Protein AF-A0A4Q3B0E2-F1 (afdb_monomer_lite)

pLDDT: mean 82.71, std 13.84, range [44.31, 96.38]

Radius of gyration: 13.56 Å; chains: 1; bounding box: 39×28×31 Å

Foldseek 3Di:
DKDKQNHDDFDDDPQADEDDDDDFAKIWMWDDDPPDDPPPPTAIDIDGGDPPDDWDKDWDWDDDPVDIDIHIDTDDPVVCVVRVVRGYYDHPGPD

Sequence (95 aa):
NIFIDDVMICKINEGKFVVREIPPGIHYVSVQSMGKKSSDKIDKTYIEMEAGKTYYVQTVVKFGEFFNYVRCREVTNNTAKLLLPKLREDKSCLE

Secondary structure (DSSP, 8-state):
-EEETTEEEE---TTEE------SEEEEEEE--TTS-TTS---EEEEEEPTT---EEEEEEE--SS--EEEEEEE-HHHHHHHGGGSEE-TTTT-

Structure (mmCIF, N/CA/C/O backbone):
data_AF-A0A4Q3B0E2-F1
#
_entry.id   AF-A0A4Q3B0E2-F1
#
loop_
_atom_site.group_PDB
_atom_site.id
_atom_site.type_symbol
_atom_site.label_atom_id
_atom_site.label_alt_id
_atom_site.label_comp_id
_atom_site.label_asym_id
_atom_site.label_entity_id
_atom_site.label_seq_id
_atom_site.pdbx_PDB_ins_code
_atom_site.Cartn_x
_atom_site.Cartn_y
_atom_site.Cartn_z
_atom_site.occupancy
_atom_site.B_iso_or_equiv
_atom_site.auth_seq_id
_atom_site.auth_comp_id
_atom_site.auth_asym_id
_atom_site.auth_atom_id
_atom_site.pdbx_PDB_model_num
ATOM 1 N N . ASN A 1 1 ? 5.175 4.001 -11.613 1.00 85.81 1 ASN A N 1
ATOM 2 C CA . ASN A 1 1 ? 3.929 3.259 -11.880 1.00 85.81 1 ASN A CA 1
ATOM 3 C C . ASN A 1 1 ? 3.732 2.228 -10.791 1.00 85.81 1 ASN A C 1
ATOM 5 O O . ASN A 1 1 ? 4.692 1.545 -10.457 1.00 85.81 1 ASN A O 1
ATOM 9 N N . ILE A 1 2 ? 2.536 2.190 -10.215 1.00 88.12 2 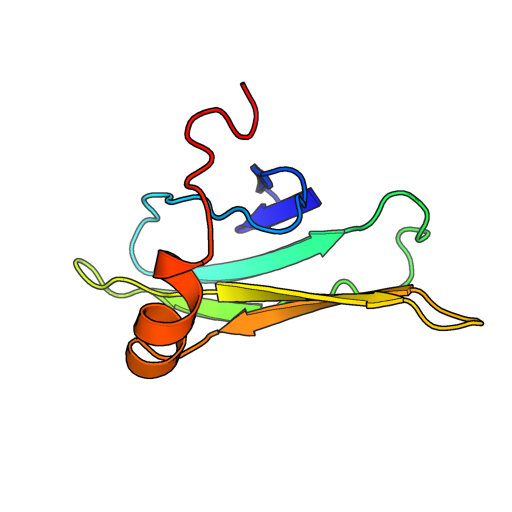ILE A N 1
ATOM 10 C CA . ILE A 1 2 ? 2.088 1.231 -9.204 1.00 88.12 2 ILE A CA 1
ATOM 11 C C . ILE A 1 2 ? 1.178 0.227 -9.913 1.00 88.12 2 ILE A C 1
ATOM 13 O O . ILE A 1 2 ? 0.318 0.635 -10.699 1.00 88.12 2 ILE A O 1
ATOM 17 N N . PHE A 1 3 ? 1.374 -1.056 -9.630 1.00 89.12 3 PHE A N 1
ATOM 18 C CA . PHE A 1 3 ? 0.634 -2.165 -10.216 1.00 89.12 3 PHE A CA 1
ATOM 19 C C . PHE A 1 3 ? 0.081 -3.077 -9.123 1.00 89.12 3 PHE A C 1
ATOM 21 O O . PHE A 1 3 ? 0.736 -3.262 -8.095 1.00 89.12 3 PHE A O 1
ATOM 28 N N . ILE A 1 4 ? -1.080 -3.672 -9.379 1.00 90.88 4 ILE A N 1
ATOM 29 C CA . ILE A 1 4 ? -1.637 -4.798 -8.624 1.00 90.88 4 ILE A CA 1
ATOM 30 C C . ILE A 1 4 ? -1.869 -5.918 -9.633 1.00 90.88 4 ILE A C 1
ATOM 32 O O . ILE A 1 4 ? -2.515 -5.679 -10.648 1.00 90.88 4 ILE A O 1
ATOM 36 N N . ASP A 1 5 ? -1.295 -7.095 -9.394 1.00 91.56 5 ASP A N 1
ATOM 37 C CA . ASP A 1 5 ? -1.379 -8.252 -10.300 1.00 91.56 5 ASP A CA 1
ATOM 38 C C . ASP A 1 5 ? -1.036 -7.922 -11.763 1.00 91.56 5 ASP A C 1
ATOM 40 O O . ASP A 1 5 ? -1.765 -8.254 -12.692 1.00 91.56 5 ASP A O 1
ATOM 44 N N . ASP A 1 6 ? 0.072 -7.202 -11.956 1.00 88.81 6 ASP A N 1
ATOM 45 C CA . ASP A 1 6 ? 0.546 -6.676 -13.246 1.00 88.81 6 ASP A CA 1
ATOM 46 C C . ASP A 1 6 ? -0.394 -5.657 -13.936 1.00 88.81 6 ASP A C 1
ATOM 48 O O . ASP A 1 6 ? -0.048 -5.102 -14.982 1.00 88.81 6 ASP A O 1
ATOM 52 N N . VAL A 1 7 ? -1.525 -5.297 -13.322 1.00 89.19 7 VAL A N 1
ATOM 53 C CA . VAL A 1 7 ? -2.423 -4.234 -13.792 1.00 89.19 7 VAL A CA 1
ATOM 54 C C . VAL A 1 7 ? -1.991 -2.896 -13.206 1.00 89.19 7 VAL A C 1
ATOM 56 O O . VAL A 1 7 ? -1.893 -2.727 -11.992 1.00 89.19 7 VAL A O 1
ATOM 59 N N . MET A 1 8 ? -1.727 -1.910 -14.065 1.00 87.88 8 MET A N 1
ATOM 60 C CA . MET A 1 8 ? -1.366 -0.562 -13.625 1.00 87.88 8 MET A CA 1
ATOM 61 C C . MET A 1 8 ? -2.567 0.104 -12.945 1.00 87.88 8 MET A C 1
ATOM 63 O O . MET A 1 8 ? -3.616 0.237 -13.564 1.00 87.88 8 MET A O 1
ATOM 67 N N . ILE A 1 9 ? -2.401 0.561 -11.698 1.00 88.31 9 ILE A N 1
ATOM 68 C CA . ILE A 1 9 ? -3.485 1.186 -10.911 1.00 88.31 9 ILE A CA 1
ATOM 69 C C . ILE A 1 9 ? -3.294 2.682 -10.647 1.00 88.31 9 ILE A C 1
ATOM 71 O O . ILE A 1 9 ? -4.274 3.381 -10.375 1.00 88.31 9 ILE A O 1
ATOM 75 N N . CYS A 1 10 ? -2.048 3.170 -10.705 1.00 88.94 10 CYS A N 1
ATOM 76 C CA . CYS A 1 10 ? -1.710 4.579 -10.503 1.00 88.94 10 CYS A CA 1
ATOM 77 C C . CYS A 1 10 ? -0.277 4.903 -10.969 1.00 88.94 10 CYS A C 1
ATOM 79 O O . CYS A 1 10 ? 0.620 4.053 -10.959 1.00 88.94 10 CYS A O 1
ATOM 81 N N . LYS A 1 11 ? -0.018 6.151 -11.370 1.00 86.31 11 LYS A N 1
ATOM 82 C CA . LYS A 1 11 ? 1.352 6.673 -11.519 1.00 86.31 11 LYS A CA 1
ATOM 83 C C . LYS A 1 11 ? 1.884 7.059 -10.136 1.00 86.31 11 LYS A C 1
ATOM 85 O O . LYS A 1 11 ? 1.139 7.546 -9.299 1.00 86.31 11 LYS A O 1
ATOM 90 N N . ILE A 1 12 ? 3.176 6.836 -9.889 1.00 81.12 12 ILE A N 1
ATOM 91 C CA . ILE A 1 12 ? 3.777 7.228 -8.604 1.00 81.12 12 ILE A CA 1
ATOM 92 C C . ILE A 1 12 ? 3.756 8.754 -8.535 1.00 81.12 12 ILE A C 1
ATOM 94 O O . ILE A 1 12 ? 4.268 9.406 -9.443 1.00 81.12 12 ILE A O 1
ATOM 98 N N . ASN A 1 13 ? 3.167 9.297 -7.474 1.00 81.38 13 ASN A N 1
ATOM 99 C CA . ASN A 1 13 ? 3.102 10.726 -7.217 1.00 81.38 13 ASN A CA 1
ATOM 100 C C . ASN A 1 13 ? 3.345 10.971 -5.725 1.00 81.38 13 ASN A C 1
ATOM 102 O O . ASN A 1 13 ? 2.757 10.297 -4.879 1.00 81.38 13 ASN A O 1
ATOM 106 N N . GLU A 1 14 ? 4.251 11.889 -5.409 1.00 82.81 14 GLU A N 1
ATOM 107 C CA . GLU A 1 14 ? 4.598 12.207 -4.028 1.00 82.81 14 GLU A CA 1
ATOM 108 C C . GLU A 1 14 ? 3.455 12.959 -3.337 1.00 82.81 14 GLU A C 1
ATOM 110 O O . GLU A 1 14 ? 2.728 13.732 -3.958 1.00 82.81 14 GLU A O 1
ATOM 115 N N . GLY A 1 15 ? 3.271 12.715 -2.036 1.00 87.44 15 GLY A N 1
ATOM 116 C CA . GLY A 1 15 ? 2.253 13.413 -1.248 1.00 87.44 15 GLY A CA 1
ATOM 117 C C . GLY A 1 15 ? 0.813 13.017 -1.589 1.00 87.44 15 GLY A C 1
ATOM 118 O O . GLY A 1 15 ? -0.126 13.672 -1.132 1.00 87.44 15 GLY A O 1
ATOM 119 N N . LYS A 1 16 ? 0.616 11.953 -2.375 1.00 91.06 16 LYS A N 1
ATOM 120 C CA . LYS A 1 16 ? -0.704 11.477 -2.783 1.00 91.06 16 LYS A CA 1
ATOM 121 C C . LYS A 1 16 ? -0.958 10.028 -2.391 1.00 91.06 16 LYS A C 1
ATOM 123 O O . LYS A 1 16 ? -0.027 9.245 -2.214 1.00 91.06 16 LYS A O 1
ATOM 128 N N . PHE A 1 17 ? -2.233 9.674 -2.286 1.00 91.88 17 PHE A N 1
ATOM 129 C CA .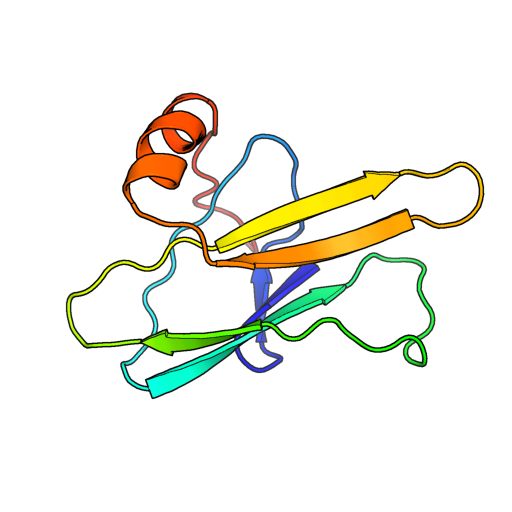 PHE A 1 17 ? -2.685 8.293 -2.138 1.00 91.88 17 PHE A CA 1
ATOM 130 C C . PHE A 1 17 ? -3.859 8.005 -3.072 1.00 91.88 17 PHE A C 1
ATOM 132 O O . PHE A 1 17 ? -4.533 8.922 -3.531 1.00 91.88 17 PHE A O 1
ATOM 139 N N . VAL A 1 18 ? -4.105 6.726 -3.341 1.00 91.44 18 VAL A N 1
ATOM 140 C CA . VAL A 1 18 ? -5.240 6.250 -4.137 1.00 91.44 18 VAL A CA 1
ATOM 141 C C . VAL A 1 18 ? -5.942 5.132 -3.377 1.00 91.44 18 VAL A C 1
ATOM 143 O O . VAL A 1 18 ? -5.288 4.354 -2.680 1.00 91.44 18 VAL A O 1
ATOM 146 N N . VAL A 1 19 ? -7.263 5.059 -3.512 1.00 91.69 19 VAL A N 1
ATOM 147 C CA . VAL A 1 19 ? -8.088 3.979 -2.965 1.00 91.69 19 VAL A CA 1
ATOM 148 C C . VAL A 1 19 ? -8.620 3.144 -4.125 1.00 91.69 19 VAL A C 1
ATOM 150 O O . VAL A 1 19 ? -9.065 3.686 -5.139 1.00 91.69 19 VAL A O 1
ATOM 153 N N . ARG A 1 20 ? -8.538 1.819 -3.994 1.00 89.75 20 ARG A N 1
ATOM 154 C CA . ARG A 1 20 ? -9.067 0.853 -4.959 1.00 89.75 20 ARG A CA 1
ATOM 155 C C . ARG A 1 20 ? -9.784 -0.258 -4.212 1.00 89.75 20 ARG A C 1
ATOM 157 O O . ARG A 1 20 ? -9.286 -0.731 -3.193 1.00 89.75 20 ARG A O 1
ATOM 164 N N . GLU A 1 21 ? -10.929 -0.662 -4.739 1.00 91.69 21 GLU A N 1
ATOM 165 C CA . GLU A 1 21 ? -11.607 -1.880 -4.315 1.00 91.69 21 GLU A CA 1
ATOM 166 C C . GLU A 1 21 ? -10.958 -3.064 -5.025 1.00 91.69 21 GLU A C 1
ATOM 168 O O . GLU A 1 21 ? -10.791 -3.046 -6.245 1.00 91.69 21 GLU A O 1
ATOM 173 N N . ILE A 1 22 ? -10.557 -4.068 -4.251 1.00 91.31 22 ILE A N 1
ATOM 174 C CA . ILE A 1 22 ? -9.873 -5.268 -4.732 1.00 91.31 22 ILE A CA 1
ATOM 175 C C . ILE A 1 22 ? -10.656 -6.472 -4.190 1.00 91.31 22 ILE A C 1
ATOM 177 O O . ILE A 1 22 ? -11.082 -6.429 -3.029 1.00 91.31 22 ILE A O 1
ATOM 181 N N . PRO A 1 23 ? -10.909 -7.515 -5.003 1.00 94.06 23 PRO A N 1
ATOM 182 C CA . PRO A 1 23 ? -11.568 -8.722 -4.520 1.00 94.06 23 PRO A CA 1
ATOM 183 C C . PRO A 1 23 ? -10.760 -9.385 -3.390 1.00 94.06 23 PRO A C 1
ATOM 185 O O . PRO A 1 23 ? -9.556 -9.171 -3.279 1.00 94.06 23 PRO A O 1
ATOM 188 N N . PRO A 1 24 ? -11.403 -10.191 -2.529 1.00 96.12 24 PRO A N 1
ATOM 189 C CA . PRO A 1 24 ? -10.673 -10.978 -1.548 1.00 96.12 24 PRO A CA 1
ATOM 190 C C . PRO A 1 24 ? -9.797 -12.027 -2.245 1.00 96.12 24 PRO A C 1
ATOM 192 O O . PRO A 1 24 ? -10.216 -12.645 -3.227 1.00 96.12 24 PRO A O 1
ATOM 195 N N . GLY A 1 25 ? -8.603 -12.260 -1.707 1.00 96.38 25 GLY A N 1
ATOM 196 C CA . GLY A 1 25 ? -7.621 -13.170 -2.287 1.00 96.38 25 GLY A CA 1
ATOM 197 C C . GLY A 1 25 ? -6.179 -12.731 -2.054 1.00 96.38 25 GLY A C 1
ATOM 198 O O . GLY A 1 25 ? -5.904 -11.718 -1.411 1.00 96.38 25 GLY A O 1
ATOM 199 N N . ILE A 1 26 ? -5.240 -13.520 -2.575 1.00 95.94 26 ILE A N 1
ATOM 200 C CA . ILE A 1 26 ? -3.817 -13.177 -2.555 1.00 95.94 26 ILE A CA 1
ATOM 201 C C . ILE A 1 26 ? -3.525 -12.309 -3.773 1.00 95.94 26 ILE A C 1
ATOM 203 O O . ILE A 1 26 ? -3.621 -12.773 -4.907 1.00 95.94 26 ILE A O 1
ATOM 207 N N . HIS A 1 27 ? -3.107 -11.079 -3.511 1.00 94.62 27 HIS A N 1
ATOM 208 C CA . HIS A 1 27 ? -2.709 -10.112 -4.524 1.00 94.62 27 HIS A CA 1
ATOM 209 C C . HIS A 1 27 ? -1.255 -9.718 -4.305 1.00 94.62 27 HIS A C 1
ATOM 211 O O . HIS A 1 27 ? -0.748 -9.784 -3.181 1.00 94.62 27 HIS A O 1
ATOM 217 N N . TYR A 1 28 ? -0.566 -9.271 -5.352 1.00 91.81 28 TYR A N 1
ATOM 218 C CA . TYR A 1 28 ? 0.735 -8.630 -5.175 1.00 91.81 28 TYR A CA 1
ATOM 219 C C . TYR A 1 28 ? 0.744 -7.214 -5.721 1.00 91.81 28 TYR A C 1
ATOM 221 O O . TYR A 1 28 ? 0.269 -6.924 -6.818 1.00 91.81 28 TYR A O 1
ATOM 229 N N . VAL A 1 29 ? 1.363 -6.328 -4.950 1.00 90.38 29 VAL A N 1
ATOM 230 C CA . VAL A 1 29 ? 1.615 -4.950 -5.350 1.00 90.38 29 VAL A CA 1
ATOM 231 C C . VAL A 1 29 ? 3.049 -4.844 -5.834 1.00 90.38 29 VAL A C 1
ATOM 233 O O . VAL A 1 29 ? 3.971 -5.349 -5.192 1.00 90.38 29 VAL A O 1
ATOM 236 N N . SER A 1 30 ? 3.254 -4.166 -6.957 1.00 87.81 30 SER A N 1
ATOM 237 C CA . SER A 1 30 ? 4.590 -3.884 -7.469 1.00 87.81 30 SER A CA 1
ATOM 238 C C . SER A 1 30 ? 4.722 -2.462 -7.991 1.00 87.81 30 SER A C 1
ATOM 240 O O . SER A 1 30 ? 3.742 -1.771 -8.278 1.00 87.81 30 SER A O 1
ATOM 242 N N . VAL A 1 31 ? 5.963 -1.999 -8.086 1.00 85.00 31 VAL A N 1
ATOM 243 C CA . VAL A 1 31 ? 6.301 -0.639 -8.503 1.00 85.00 31 VAL A CA 1
ATOM 244 C C . VAL A 1 31 ? 7.400 -0.661 -9.545 1.00 85.00 31 VAL A C 1
ATOM 246 O O . VAL A 1 31 ? 8.411 -1.340 -9.396 1.00 85.00 31 VAL A O 1
ATOM 249 N N . GLN A 1 32 ? 7.214 0.135 -10.594 1.00 78.88 32 GLN A N 1
ATOM 250 C CA . GLN A 1 32 ? 8.212 0.337 -11.640 1.00 78.88 32 GLN A CA 1
ATOM 251 C C . GLN A 1 32 ? 8.470 1.834 -11.825 1.00 78.88 32 GLN A C 1
ATOM 253 O O . GLN A 1 32 ? 7.529 2.622 -11.983 1.00 78.88 32 GLN A O 1
ATOM 258 N N . SER A 1 33 ? 9.740 2.244 -11.815 1.00 69.44 33 SER A N 1
ATOM 259 C CA . SER A 1 33 ? 10.159 3.595 -12.205 1.00 69.44 33 SER A CA 1
ATOM 260 C C . SER A 1 33 ? 10.588 3.605 -13.672 1.00 69.44 33 SER A C 1
ATOM 262 O O . SER A 1 33 ? 11.377 2.749 -14.075 1.00 69.44 33 SER A O 1
ATOM 264 N N . MET A 1 34 ? 10.134 4.593 -14.450 1.00 58.47 34 MET A N 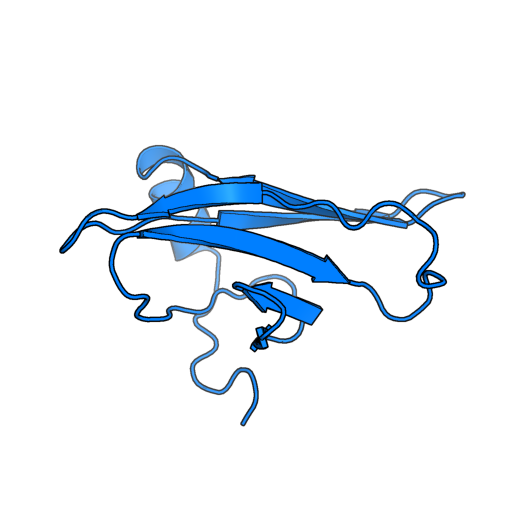1
ATOM 265 C CA . MET A 1 34 ? 10.658 4.862 -15.796 1.00 58.47 34 MET A CA 1
ATOM 266 C C . MET A 1 34 ? 12.184 5.023 -15.723 1.00 58.47 34 MET A C 1
ATOM 268 O O . MET A 1 34 ? 12.666 5.965 -15.103 1.00 58.47 34 MET A O 1
ATOM 272 N N . GLY A 1 35 ? 12.934 4.082 -16.302 1.00 54.12 35 GLY A N 1
ATOM 273 C CA . GLY A 1 35 ? 14.401 4.126 -16.368 1.00 54.12 35 GLY A CA 1
ATOM 274 C C . GLY A 1 35 ? 15.118 2.856 -15.903 1.00 54.12 35 GLY A C 1
ATOM 275 O O . GLY A 1 35 ? 16.266 2.650 -16.287 1.00 54.12 35 GLY A O 1
ATOM 276 N N . LYS A 1 36 ? 14.466 1.964 -15.143 1.00 53.09 36 LYS A N 1
ATOM 277 C CA . LYS A 1 36 ? 15.036 0.636 -14.862 1.00 53.09 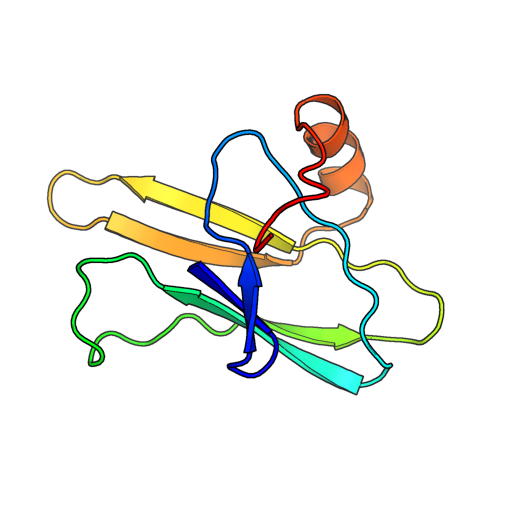36 LYS A CA 1
ATOM 278 C C . LYS A 1 36 ? 14.703 -0.326 -15.995 1.00 53.09 36 LYS A C 1
ATOM 280 O O . LYS A 1 36 ? 13.533 -0.520 -16.314 1.00 53.09 36 LYS A O 1
ATOM 285 N N . LYS A 1 37 ? 15.738 -0.919 -16.603 1.00 44.31 37 LYS A N 1
ATOM 286 C CA . LYS A 1 37 ? 15.582 -2.069 -17.502 1.00 44.31 37 LYS A CA 1
ATOM 287 C C . LYS A 1 37 ? 14.830 -3.168 -16.749 1.00 44.31 37 LYS A C 1
ATOM 289 O O . LYS A 1 37 ? 15.097 -3.415 -15.577 1.00 44.31 37 LYS A O 1
ATOM 294 N N . SER A 1 38 ? 13.929 -3.835 -17.457 1.00 46.94 38 SER A N 1
ATOM 295 C CA . SER A 1 38 ? 13.061 -4.940 -17.026 1.00 46.94 38 SER A CA 1
ATOM 296 C C . SER A 1 38 ? 13.766 -6.157 -16.393 1.00 46.94 38 SER A C 1
ATOM 298 O O . SER A 1 38 ? 13.102 -7.138 -16.075 1.00 46.94 38 SER A O 1
ATOM 300 N N . SER A 1 39 ? 15.089 -6.118 -16.202 1.00 45.66 39 SER A N 1
ATOM 301 C CA . SER A 1 39 ? 15.911 -7.185 -15.622 1.00 45.66 39 SER A CA 1
ATOM 302 C C . SER A 1 39 ? 16.185 -7.039 -14.120 1.00 45.66 39 SER A C 1
ATOM 304 O O . SER A 1 39 ? 16.624 -8.005 -13.500 1.00 45.66 39 SER A O 1
ATOM 306 N N . ASP A 1 40 ? 15.949 -5.870 -13.517 1.00 50.59 40 ASP A N 1
ATOM 307 C CA . ASP A 1 40 ? 16.102 -5.704 -12.068 1.00 50.59 40 ASP A CA 1
ATOM 308 C C . ASP A 1 40 ? 14.838 -6.192 -11.362 1.00 50.59 40 ASP A C 1
ATOM 310 O O . ASP A 1 40 ? 13.751 -5.684 -11.631 1.00 50.59 40 ASP A O 1
ATOM 314 N N . LYS A 1 41 ? 14.990 -7.181 -10.467 1.00 57.00 41 LYS A N 1
ATOM 315 C CA . LYS A 1 41 ? 13.933 -7.761 -9.618 1.00 57.00 41 LYS A CA 1
ATOM 316 C C . LYS A 1 41 ? 12.868 -6.720 -9.257 1.00 57.00 41 LYS A C 1
ATOM 318 O O . LYS A 1 41 ? 13.105 -5.84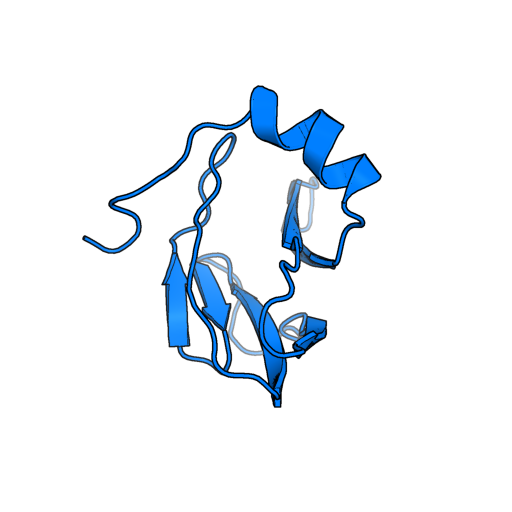7 -8.422 1.00 57.00 41 LYS A O 1
ATOM 323 N N . ILE A 1 42 ? 11.702 -6.832 -9.891 1.00 65.75 42 ILE A N 1
ATOM 324 C CA . ILE A 1 42 ? 10.519 -6.062 -9.522 1.00 65.75 42 ILE A CA 1
ATOM 325 C C . ILE A 1 42 ? 10.172 -6.472 -8.092 1.00 65.75 42 ILE A C 1
ATOM 327 O O . ILE A 1 42 ? 9.919 -7.649 -7.832 1.00 65.75 42 ILE A O 1
ATOM 331 N N . ASP A 1 43 ? 10.213 -5.515 -7.167 1.00 73.94 43 ASP A N 1
ATOM 332 C CA . ASP A 1 43 ? 9.849 -5.760 -5.776 1.00 73.94 43 ASP A CA 1
ATOM 333 C C . ASP A 1 43 ? 8.337 -6.018 -5.717 1.00 73.94 43 ASP A C 1
ATOM 335 O O . ASP A 1 43 ? 7.539 -5.132 -6.047 1.00 73.94 43 ASP A O 1
ATOM 339 N N . LYS A 1 44 ? 7.965 -7.264 -5.403 1.00 85.88 44 LYS A N 1
ATOM 340 C CA . LYS A 1 44 ? 6.577 -7.722 -5.286 1.00 85.88 44 LYS A CA 1
ATOM 341 C C . LYS A 1 44 ? 6.250 -7.907 -3.811 1.00 85.88 44 LYS A C 1
ATOM 343 O O . LYS A 1 44 ? 6.862 -8.733 -3.135 1.00 85.88 44 LYS A O 1
ATOM 348 N N . THR A 1 45 ? 5.243 -7.184 -3.344 1.00 87.69 45 THR A N 1
ATOM 349 C CA . THR A 1 45 ? 4.712 -7.301 -1.985 1.00 87.69 45 THR A CA 1
ATOM 350 C C . THR A 1 45 ? 3.396 -8.055 -2.051 1.00 87.69 45 THR A C 1
ATOM 352 O O . THR A 1 45 ? 2.418 -7.518 -2.565 1.00 87.69 45 THR A O 1
ATOM 355 N N . TYR A 1 46 ? 3.384 -9.294 -1.566 1.00 91.62 46 TYR A N 1
ATOM 356 C CA . TYR A 1 46 ? 2.178 -10.121 -1.505 1.00 91.62 46 TYR A CA 1
ATOM 357 C C . TYR A 1 46 ? 1.348 -9.745 -0.283 1.00 91.62 46 TYR A C 1
ATOM 359 O O . TYR A 1 46 ? 1.898 -9.571 0.804 1.00 91.62 46 TYR A O 1
ATOM 367 N N . ILE A 1 47 ? 0.040 -9.615 -0.478 1.00 92.19 47 ILE A N 1
ATOM 368 C CA . ILE A 1 47 ? -0.929 -9.242 0.547 1.00 92.19 47 ILE A CA 1
ATOM 369 C C . ILE A 1 47 ? -2.130 -10.168 0.390 1.00 92.19 47 ILE A C 1
ATOM 371 O O . ILE A 1 47 ? -2.707 -10.273 -0.692 1.00 92.19 47 ILE A O 1
ATOM 375 N N . GLU A 1 48 ? -2.498 -10.842 1.473 1.00 94.94 48 GLU A N 1
ATOM 376 C CA . GLU A 1 48 ? -3.739 -11.604 1.553 1.00 94.94 48 GLU A CA 1
ATOM 377 C C . GLU A 1 48 ? -4.863 -10.662 1.987 1.00 94.94 48 GLU A C 1
ATOM 379 O O . GLU A 1 48 ? -4.873 -10.158 3.112 1.00 94.94 48 GLU A O 1
ATOM 384 N N . MET A 1 49 ? -5.777 -10.375 1.063 1.00 93.50 49 MET A N 1
ATOM 385 C CA . MET A 1 49 ? -6.883 -9.454 1.275 1.00 93.50 49 MET A CA 1
ATOM 386 C C . MET A 1 49 ? -8.140 -10.209 1.698 1.00 93.50 49 MET A C 1
ATOM 388 O O . MET A 1 49 ? -8.665 -11.043 0.962 1.00 93.50 49 MET A O 1
ATOM 392 N N . GLU A 1 50 ? -8.653 -9.882 2.879 1.00 94.44 50 GLU A N 1
ATOM 393 C CA . GLU A 1 50 ? -9.924 -10.393 3.385 1.00 94.44 50 GLU A CA 1
ATOM 394 C C . GLU A 1 50 ? -11.089 -9.458 3.031 1.00 94.44 50 GLU A C 1
ATOM 396 O O . GLU A 1 50 ? -10.952 -8.230 2.993 1.00 94.44 50 GLU A O 1
ATOM 401 N N . ALA A 1 51 ? -12.274 -10.038 2.827 1.00 92.94 51 ALA A N 1
ATOM 402 C CA . ALA A 1 51 ? -13.478 -9.285 2.496 1.00 92.94 51 ALA A CA 1
ATOM 403 C C . ALA A 1 51 ? -13.840 -8.274 3.601 1.00 92.94 51 ALA A C 1
ATOM 405 O O . ALA A 1 51 ? -13.862 -8.600 4.788 1.00 92.94 51 ALA A O 1
ATOM 406 N N . GLY A 1 52 ? -14.145 -7.037 3.200 1.00 92.88 52 GLY A N 1
ATOM 407 C CA . GLY A 1 52 ? -14.548 -5.965 4.115 1.00 92.88 52 GLY A CA 1
ATOM 408 C C . GLY A 1 52 ? -13.413 -5.355 4.948 1.00 92.88 52 GLY A C 1
ATOM 409 O O . GLY A 1 52 ? -13.681 -4.473 5.764 1.00 92.88 52 GLY A O 1
ATOM 410 N N . LYS A 1 53 ? -12.156 -5.781 4.757 1.00 93.12 53 LYS A N 1
ATOM 411 C CA . LYS A 1 53 ? -10.988 -5.166 5.403 1.00 93.12 53 LYS A CA 1
ATOM 412 C C . LYS A 1 53 ? -10.316 -4.135 4.499 1.00 93.12 53 LYS A C 1
ATOM 414 O O . LYS A 1 53 ? -10.398 -4.189 3.277 1.00 93.12 53 LYS A O 1
ATOM 419 N N . THR A 1 54 ? -9.631 -3.178 5.122 1.00 93.81 54 THR A N 1
ATOM 420 C CA . THR A 1 54 ? -8.820 -2.170 4.430 1.00 93.81 54 THR A CA 1
ATOM 421 C C . THR A 1 54 ? -7.347 -2.441 4.680 1.00 93.81 54 THR A C 1
ATOM 423 O O . THR A 1 54 ? -6.908 -2.493 5.830 1.00 93.81 54 THR A O 1
ATOM 426 N N . TYR A 1 55 ? -6.588 -2.555 3.595 1.00 93.94 55 TYR A N 1
ATOM 427 C CA . TYR A 1 55 ? -5.143 -2.739 3.618 1.00 93.94 55 TYR A CA 1
ATOM 428 C C . TYR A 1 55 ? -4.463 -1.460 3.147 1.00 93.94 55 TYR A C 1
ATOM 430 O O . TYR A 1 55 ? -4.936 -0.787 2.230 1.00 93.94 55 TYR A O 1
ATOM 438 N N . TYR A 1 56 ? -3.346 -1.116 3.783 1.00 93.62 56 TYR A N 1
ATOM 439 C CA . TYR A 1 56 ? -2.601 0.096 3.473 1.00 93.62 56 TYR A CA 1
ATOM 440 C C . TYR A 1 56 ? -1.226 -0.279 2.950 1.00 93.62 56 TYR A C 1
ATOM 442 O O . TYR A 1 56 ? -0.473 -0.998 3.603 1.00 93.62 56 TYR A O 1
ATOM 450 N N . VAL A 1 57 ? -0.875 0.247 1.782 1.00 91.44 57 VAL A N 1
ATOM 451 C CA . VAL A 1 57 ? 0.423 -0.006 1.157 1.00 91.44 57 VAL A CA 1
ATOM 452 C C . VAL A 1 57 ? 1.129 1.318 0.949 1.00 91.44 57 VAL A C 1
ATOM 454 O O . VAL A 1 57 ? 0.638 2.207 0.257 1.00 91.44 57 VAL A O 1
ATOM 457 N N . GLN A 1 58 ? 2.299 1.455 1.562 1.00 90.56 58 GLN A N 1
ATOM 458 C CA . GLN A 1 58 ? 3.160 2.609 1.385 1.00 90.56 58 GLN A CA 1
ATOM 459 C C . GLN A 1 58 ? 4.153 2.343 0.256 1.00 90.56 58 GLN A C 1
ATOM 461 O O . GLN A 1 58 ? 4.883 1.350 0.270 1.00 90.56 58 GLN A O 1
ATOM 466 N N . THR A 1 59 ? 4.230 3.277 -0.691 1.00 86.62 59 THR A N 1
ATOM 467 C CA . THR A 1 59 ? 5.330 3.321 -1.657 1.00 86.62 59 THR A CA 1
ATOM 468 C C . THR A 1 59 ? 6.461 4.159 -1.075 1.00 86.62 59 THR A C 1
ATOM 470 O O . THR A 1 59 ? 6.263 5.323 -0.730 1.00 86.62 59 THR A O 1
ATOM 473 N N . VAL A 1 60 ? 7.652 3.575 -0.965 1.00 82.38 60 VAL A N 1
ATOM 474 C CA . VAL A 1 60 ? 8.859 4.271 -0.512 1.00 82.38 60 VAL A CA 1
ATOM 475 C C . VAL A 1 60 ? 9.790 4.434 -1.701 1.00 82.38 60 VAL A C 1
ATOM 477 O O . VAL A 1 60 ? 10.284 3.452 -2.257 1.00 82.38 60 VAL A O 1
ATOM 480 N N . VAL A 1 61 ? 10.036 5.687 -2.076 1.00 75.44 61 VAL A N 1
ATOM 481 C CA . VAL A 1 61 ? 11.025 6.064 -3.085 1.00 75.44 61 VAL A CA 1
ATOM 482 C C . VAL A 1 61 ? 12.275 6.528 -2.348 1.00 75.44 61 VAL A C 1
ATOM 484 O O . VAL A 1 61 ? 12.204 7.449 -1.537 1.00 75.44 61 VAL A O 1
ATOM 487 N N . LYS A 1 62 ? 13.422 5.896 -2.604 1.00 72.06 62 LYS A N 1
ATOM 488 C CA . LYS A 1 62 ? 14.721 6.423 -2.179 1.00 72.06 62 LYS A CA 1
ATOM 489 C C . LYS A 1 62 ? 15.535 6.805 -3.400 1.00 72.06 62 LYS A C 1
ATOM 491 O O . LYS A 1 62 ? 15.812 5.957 -4.251 1.00 72.06 62 LYS A O 1
ATOM 496 N N . PHE A 1 63 ? 15.925 8.072 -3.439 1.00 68.00 63 PHE A N 1
ATOM 497 C CA . PHE A 1 63 ? 16.905 8.588 -4.377 1.00 68.00 63 PHE A CA 1
ATOM 498 C C . PHE A 1 63 ? 18.282 8.487 -3.720 1.00 68.00 63 PHE A C 1
ATOM 500 O O . PHE A 1 63 ? 18.491 9.033 -2.639 1.00 68.00 63 PHE A O 1
ATOM 507 N N . GLY A 1 64 ? 19.186 7.719 -4.319 1.00 63.34 64 GLY A N 1
ATOM 508 C CA . GLY A 1 64 ? 20.591 7.650 -3.916 1.00 63.34 64 GLY A CA 1
ATOM 509 C C . GLY A 1 64 ? 21.482 8.147 -5.050 1.00 63.34 64 GLY A C 1
ATOM 510 O O . GLY A 1 64 ? 21.057 8.116 -6.201 1.00 63.34 64 GLY A O 1
ATOM 511 N N . GLU A 1 65 ? 22.720 8.544 -4.741 1.00 55.69 65 GLU A N 1
ATOM 512 C CA . GLU A 1 65 ? 23.696 9.036 -5.737 1.00 55.69 65 GLU A CA 1
ATOM 513 C C . GLU A 1 65 ? 23.942 8.061 -6.903 1.00 55.69 65 GLU A C 1
ATOM 515 O O . GLU A 1 65 ? 24.239 8.500 -8.008 1.00 55.69 65 GLU A O 1
ATOM 520 N N . PHE A 1 66 ? 23.767 6.751 -6.686 1.00 54.25 66 PHE A N 1
ATOM 521 C CA . PHE A 1 66 ? 24.040 5.718 -7.697 1.00 54.25 66 PHE A CA 1
ATOM 522 C C . PHE A 1 66 ? 22.816 4.898 -8.121 1.00 54.25 66 PHE A C 1
ATOM 524 O O . PHE A 1 66 ? 22.766 4.413 -9.249 1.00 54.25 66 PHE A O 1
ATOM 531 N N . PHE A 1 67 ? 21.814 4.732 -7.249 1.00 57.22 67 PHE A N 1
ATOM 532 C CA . PHE A 1 67 ? 20.626 3.935 -7.555 1.00 57.22 67 PHE A CA 1
ATOM 533 C C . PHE A 1 67 ? 19.374 4.525 -6.916 1.00 57.22 67 PHE A C 1
ATOM 535 O O . PHE A 1 67 ? 19.265 4.630 -5.694 1.00 57.22 67 PHE A O 1
ATOM 542 N N . ASN A 1 68 ? 18.378 4.798 -7.754 1.00 61.59 68 ASN A N 1
ATOM 543 C CA . ASN A 1 68 ? 17.016 5.039 -7.302 1.00 61.59 68 ASN A CA 1
ATOM 544 C C . ASN A 1 68 ? 16.347 3.683 -7.065 1.00 61.59 68 ASN A C 1
ATOM 546 O O . ASN A 1 68 ? 16.369 2.814 -7.943 1.00 61.59 68 ASN A O 1
ATOM 550 N N . TYR A 1 69 ? 15.750 3.461 -5.897 1.00 70.00 69 TYR A N 1
ATOM 551 C CA . TYR A 1 69 ? 14.903 2.289 -5.687 1.00 70.00 69 TYR A CA 1
ATOM 552 C C . TYR A 1 69 ? 13.530 2.691 -5.170 1.00 70.00 69 TYR A C 1
ATOM 554 O O . TYR A 1 69 ? 13.391 3.559 -4.311 1.00 70.00 69 TYR A O 1
ATOM 562 N N . VAL A 1 70 ? 12.515 2.028 -5.713 1.00 73.62 70 VAL A N 1
ATOM 563 C CA . VAL A 1 70 ? 11.122 2.161 -5.299 1.00 73.62 70 VAL A CA 1
ATOM 564 C C . VAL A 1 70 ? 10.697 0.807 -4.755 1.00 73.62 70 VAL A C 1
ATOM 566 O O . VAL A 1 70 ? 10.973 -0.207 -5.394 1.00 73.62 70 VAL A O 1
ATOM 569 N N . ARG A 1 71 ? 10.080 0.788 -3.574 1.00 78.69 71 ARG A N 1
ATOM 570 C CA . ARG A 1 71 ? 9.564 -0.433 -2.938 1.00 78.69 71 ARG A CA 1
ATOM 571 C C . ARG A 1 71 ? 8.163 -0.202 -2.405 1.00 78.69 71 ARG A C 1
ATOM 573 O O . ARG A 1 71 ? 7.840 0.916 -1.995 1.00 78.69 71 ARG A O 1
ATOM 580 N N . CYS A 1 72 ? 7.374 -1.266 -2.366 1.00 85.25 72 CYS A N 1
ATOM 581 C CA . CYS A 1 72 ? 6.085 -1.285 -1.689 1.00 85.25 72 CYS A CA 1
ATOM 582 C C . CYS A 1 72 ? 6.225 -1.972 -0.335 1.00 85.25 72 CYS A C 1
ATOM 584 O O . CYS A 1 72 ? 6.899 -2.992 -0.201 1.00 85.25 72 CYS A O 1
ATOM 586 N N . ARG A 1 73 ? 5.566 -1.428 0.682 1.00 87.12 73 ARG A N 1
ATOM 587 C CA . ARG A 1 73 ? 5.496 -2.054 1.998 1.00 87.12 73 ARG A CA 1
ATOM 588 C C . ARG A 1 73 ? 4.082 -1.951 2.534 1.00 87.12 73 ARG A C 1
ATOM 590 O O . ARG A 1 73 ? 3.525 -0.858 2.583 1.00 87.12 73 ARG A O 1
ATOM 597 N N . GLU A 1 74 ? 3.529 -3.075 2.966 1.00 88.56 74 GLU A N 1
ATOM 598 C CA . GLU A 1 74 ? 2.300 -3.067 3.748 1.00 88.56 74 GLU A CA 1
ATOM 599 C C . GLU A 1 74 ? 2.541 -2.350 5.084 1.00 88.56 74 GLU A C 1
ATOM 601 O O . GLU A 1 74 ? 3.546 -2.575 5.769 1.00 88.56 74 GLU A O 1
ATOM 606 N N . VAL A 1 75 ? 1.630 -1.452 5.441 1.00 91.81 75 VAL A N 1
ATOM 607 C CA . VAL A 1 75 ? 1.671 -0.707 6.695 1.00 91.81 75 VAL A CA 1
ATOM 608 C C . VAL A 1 75 ? 0.399 -0.943 7.493 1.00 91.81 75 VAL A C 1
ATOM 610 O O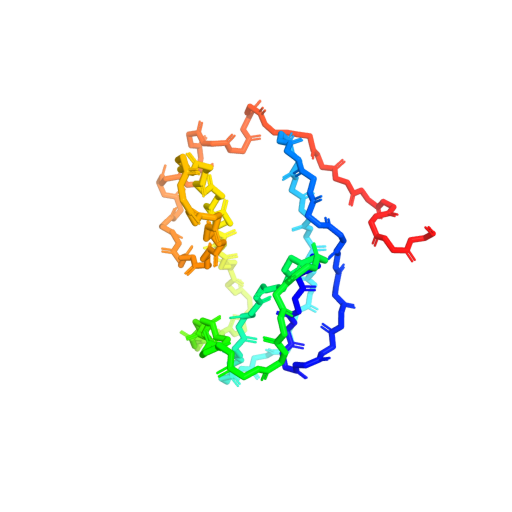 . VAL A 1 75 ? -0.685 -1.150 6.958 1.00 91.81 75 VAL A O 1
ATOM 613 N N . THR A 1 76 ? 0.535 -0.883 8.814 1.00 92.69 76 THR A N 1
ATOM 614 C CA . THR A 1 76 ? -0.603 -1.053 9.718 1.00 92.69 76 THR A CA 1
ATOM 615 C C . THR A 1 76 ? -1.538 0.156 9.679 1.00 92.69 76 THR A C 1
ATOM 617 O O . THR A 1 76 ? -1.125 1.272 9.348 1.00 92.69 76 THR A O 1
ATOM 620 N N . ASN A 1 77 ? -2.779 -0.035 10.133 1.00 90.50 77 ASN A N 1
ATOM 621 C CA . ASN A 1 77 ? -3.753 1.046 10.314 1.00 90.50 77 ASN A CA 1
ATOM 622 C C . ASN A 1 77 ? -3.192 2.204 11.171 1.00 90.50 77 ASN A C 1
ATOM 624 O O . ASN A 1 77 ? -3.353 3.373 10.832 1.00 90.50 77 ASN A O 1
ATOM 628 N N . ASN A 1 78 ? -2.445 1.900 12.239 1.00 92.81 78 ASN A N 1
ATOM 629 C CA . ASN A 1 78 ? -1.836 2.928 13.092 1.00 92.81 78 ASN A CA 1
ATOM 630 C C . ASN A 1 78 ? -0.843 3.807 12.321 1.00 92.81 78 ASN A C 1
ATOM 632 O O . ASN A 1 78 ? -0.845 5.026 12.474 1.00 92.81 78 ASN A O 1
ATOM 636 N N . THR A 1 79 ? -0.028 3.203 11.456 1.00 92.00 79 THR A N 1
ATOM 637 C CA . THR A 1 79 ? 0.883 3.942 10.576 1.00 92.00 79 THR A CA 1
ATOM 638 C C . THR A 1 79 ? 0.106 4.759 9.543 1.00 92.00 79 THR A C 1
ATOM 640 O O . THR A 1 79 ? 0.406 5.934 9.341 1.00 92.00 79 THR A O 1
ATOM 643 N N . ALA A 1 80 ? -0.927 4.175 8.930 1.00 91.56 80 ALA A N 1
ATOM 644 C CA . ALA A 1 80 ? -1.757 4.851 7.938 1.00 91.56 80 ALA A CA 1
ATOM 645 C C . ALA A 1 80 ? -2.457 6.093 8.511 1.00 91.56 80 ALA A C 1
ATOM 647 O O . ALA A 1 80 ? -2.412 7.151 7.890 1.00 91.56 80 ALA A O 1
ATOM 648 N N . LYS A 1 81 ? -3.007 6.016 9.730 1.00 93.06 81 LYS A N 1
ATOM 649 C CA . LYS A 1 81 ? -3.641 7.153 10.426 1.00 93.06 81 LYS A CA 1
ATOM 650 C C . LYS A 1 81 ? -2.715 8.357 10.611 1.00 93.06 81 LYS A C 1
ATOM 652 O O . LYS A 1 81 ? -3.191 9.485 10.620 1.00 93.06 81 LYS A O 1
ATOM 657 N N . LEU A 1 82 ? -1.407 8.133 10.750 1.00 93.44 82 LEU A N 1
ATOM 658 C CA . LEU A 1 82 ? -0.418 9.208 10.891 1.00 93.44 82 LEU A CA 1
ATOM 659 C C . LEU A 1 82 ? 0.006 9.812 9.545 1.00 93.44 82 LEU A C 1
ATOM 661 O O . LEU A 1 82 ? 0.425 10.971 9.493 1.00 93.44 82 LEU A O 1
ATOM 665 N N . LEU A 1 83 ? -0.059 9.022 8.470 1.00 90.75 83 LEU A N 1
ATOM 666 C CA . LEU A 1 83 ? 0.394 9.413 7.135 1.00 90.75 83 LEU A CA 1
ATOM 667 C C . LEU A 1 83 ? -0.729 10.030 6.299 1.00 90.75 83 LEU A C 1
ATOM 669 O O . LEU A 1 83 ? -0.520 11.090 5.720 1.00 90.75 83 LEU A O 1
ATOM 673 N N . LEU A 1 84 ? -1.912 9.409 6.264 1.00 90.94 84 LEU A N 1
ATOM 674 C CA . LEU A 1 84 ? -3.039 9.808 5.412 1.00 90.94 84 LEU A CA 1
ATOM 675 C C . LEU A 1 84 ? -3.445 11.284 5.545 1.00 90.94 84 LEU A C 1
ATOM 677 O O . LEU A 1 84 ? -3.649 11.903 4.507 1.00 90.94 84 LEU A O 1
ATOM 681 N N . PRO A 1 85 ? -3.492 11.903 6.745 1.00 93.62 85 PRO A N 1
ATOM 682 C CA . PRO A 1 85 ? -3.840 13.323 6.866 1.00 93.62 85 PRO A CA 1
ATOM 683 C C . PRO A 1 85 ? -2.849 14.271 6.178 1.00 93.62 85 PRO A C 1
ATOM 685 O O . PRO A 1 85 ? -3.171 15.428 5.931 1.00 93.62 85 PRO A O 1
ATOM 688 N N . LYS A 1 86 ? -1.629 13.798 5.894 1.00 92.69 86 LYS A N 1
ATOM 689 C CA . LYS A 1 86 ? -0.572 14.556 5.210 1.00 92.69 86 LYS A CA 1
ATOM 690 C C . LYS A 1 86 ? -0.577 14.328 3.699 1.00 92.69 86 LYS A C 1
ATOM 692 O O . LYS A 1 86 ? 0.248 14.909 3.000 1.00 92.69 86 LYS A O 1
ATOM 697 N N . LEU A 1 87 ? -1.451 13.451 3.207 1.00 92.12 87 LEU A N 1
ATOM 698 C CA . LEU A 1 87 ? -1.536 13.062 1.809 1.00 92.12 87 LEU A CA 1
ATOM 699 C C . LEU A 1 87 ? -2.858 13.546 1.216 1.00 92.12 87 LEU A C 1
ATOM 701 O O . LEU A 1 87 ? -3.879 13.632 1.896 1.00 92.12 87 LEU A O 1
ATOM 705 N N . ARG A 1 88 ? -2.850 13.822 -0.085 1.00 92.31 88 ARG A N 1
ATOM 706 C CA . ARG A 1 88 ? -4.062 14.139 -0.840 1.00 92.31 88 ARG A CA 1
ATOM 707 C C . ARG A 1 88 ? -4.537 12.916 -1.613 1.00 92.31 88 ARG A C 1
ATOM 709 O O . ARG A 1 88 ? -3.746 12.270 -2.297 1.00 92.31 88 ARG A O 1
ATOM 716 N N . GLU A 1 89 ? -5.828 12.624 -1.538 1.00 91.12 89 GLU A N 1
ATOM 717 C CA . GLU A 1 89 ? -6.423 11.579 -2.369 1.00 91.12 89 GLU A CA 1
ATOM 718 C C . GLU A 1 89 ? -6.359 11.989 -3.849 1.00 91.12 89 GLU A C 1
ATOM 720 O O . GLU A 1 89 ? -6.789 13.087 -4.218 1.00 91.12 89 GLU A O 1
ATOM 725 N N . ASP A 1 90 ? -5.825 11.110 -4.694 1.00 90.44 90 ASP A N 1
ATOM 726 C CA . ASP A 1 90 ? -5.819 11.247 -6.148 1.00 90.44 90 ASP A CA 1
ATOM 727 C C . ASP A 1 90 ? -6.928 10.383 -6.754 1.00 90.44 90 ASP A C 1
ATOM 729 O O . ASP A 1 90 ? -6.728 9.214 -7.093 1.00 90.44 90 ASP A O 1
ATOM 733 N N . LYS A 1 91 ? -8.124 10.969 -6.860 1.00 86.25 91 LYS A N 1
ATOM 734 C CA . LYS A 1 91 ? -9.306 10.290 -7.414 1.00 86.25 91 LYS A CA 1
ATOM 735 C C . LYS A 1 91 ? -9.182 10.016 -8.914 1.00 86.25 91 LYS A C 1
ATOM 737 O O . LYS A 1 91 ? -9.746 9.040 -9.391 1.00 86.25 91 LYS A O 1
ATOM 742 N N . SER A 1 92 ? -8.392 10.831 -9.609 1.00 81.44 92 SER A N 1
ATOM 743 C CA . SER A 1 92 ? -8.175 10.785 -11.056 1.00 81.44 92 SER A CA 1
ATOM 744 C C . SER A 1 92 ? -6.886 10.062 -11.443 1.00 81.44 92 SER A C 1
ATOM 746 O O . SER A 1 92 ? -6.367 10.237 -12.544 1.00 81.44 92 SER A O 1
ATOM 748 N N . CYS A 1 93 ? -6.284 9.285 -10.537 1.00 76.81 93 CYS A N 1
ATOM 749 C CA . CYS A 1 93 ? -5.060 8.589 -10.896 1.00 76.81 93 CYS A CA 1
ATOM 750 C C . CYS A 1 93 ? -5.365 7.539 -11.978 1.00 76.81 93 CYS A C 1
ATOM 752 O O . CYS A 1 93 ? -6.062 6.567 -11.692 1.00 76.81 93 CYS A O 1
ATOM 754 N N . LEU A 1 94 ? -4.785 7.729 -13.173 1.00 65.81 94 LEU A N 1
ATOM 755 C CA . LEU A 1 94 ? -5.035 6.997 -14.432 1.00 65.81 94 LEU A CA 1
ATOM 756 C C . LEU A 1 94 ? -6.240 7.445 -15.277 1.00 65.81 94 LEU A C 1
ATOM 758 O O . LEU A 1 94 ? -6.493 6.795 -16.290 1.00 65.81 94 LEU A O 1
ATOM 762 N N . GLU A 1 95 ? -6.929 8.527 -14.912 1.00 55.91 95 GLU A N 1
ATOM 763 C CA . GLU A 1 95 ? -7.784 9.254 -15.867 1.00 55.91 95 GLU A CA 1
ATOM 764 C C . GLU A 1 95 ? -6.946 10.077 -16.861 1.00 55.91 95 GLU A C 1
ATOM 766 O O . GLU A 1 95 ? -5.806 10.482 -16.508 1.00 55.91 95 GLU A O 1
#